Protein AF-A0AAU1DAE3-F1 (afdb_monomer_lite)

Foldseek 3Di:
DPPVVVVVVVVVVVVVVVVVVVVVVVVVDVVVDDPPPPPQDWDDLQVVLVVQLVPDDCVQFCHNFDSVQKAFDPGHGLDAQDKGWIKGWGGDNVVDIDIDIWIWGRHDNVRDIDID

Sequence (116 aa):
MTDQRSFARTVIALSLAVIACCALTFTIMLLAGSPAVQPQRVLDQDALARAVLNNVKSADFAKPPTIDDVSCPASIPVEAGREFECNVDGVGDGNSSGHAWVKVKIKDDQGDLSLG

Radius of gyration: 30.3 Å; chains: 1; bounding box: 67×17×87 Å

Secondary structure (DSSP, 8-state):
--HHHHHHHHHHHHHHHHHHHHHHHHHHHHHT--------PBPPHHHHHHHHHHHS-GGGBSS---GGGEE--TT-B--TT-EEEEEEEEESSSSS-EEEEEEEEE-STT--EEE-

pLDDT: mean 77.31, std 10.45, range [48.06, 89.69]

Structure (mmCIF, N/CA/C/O backbone):
data_AF-A0AAU1DAE3-F1
#
_entry.id   AF-A0AAU1DAE3-F1
#
loop_
_atom_site.group_PDB
_atom_site.id
_atom_site.type_symbol
_atom_site.label_atom_id
_atom_site.label_alt_id
_atom_site.label_comp_id
_atom_site.label_asym_id
_atom_site.label_entity_id
_atom_site.label_seq_id
_atom_site.pdbx_PDB_ins_code
_atom_site.Cartn_x
_atom_site.Cartn_y
_atom_site.Cartn_z
_atom_site.occupancy
_atom_site.B_iso_or_equiv
_atom_site.auth_seq_id
_atom_site.auth_comp_id
_atom_site.auth_asym_id
_atom_site.auth_atom_id
_atom_site.pdbx_PDB_model_num
ATOM 1 N N . MET A 1 1 ? -52.209 -8.074 60.823 1.00 48.06 1 MET A N 1
ATOM 2 C CA . MET A 1 1 ? -52.242 -7.202 59.622 1.00 48.06 1 MET A CA 1
ATOM 3 C C . MET A 1 1 ? -50.958 -6.366 59.428 1.00 48.06 1 MET A C 1
ATOM 5 O O . MET A 1 1 ? -50.962 -5.450 58.618 1.00 48.06 1 MET A O 1
ATOM 9 N N . THR A 1 2 ? -49.836 -6.684 60.094 1.00 52.59 2 THR A N 1
ATOM 10 C CA . THR A 1 2 ? -48.605 -5.851 60.075 1.00 52.59 2 THR A CA 1
ATOM 11 C C . THR A 1 2 ? -47.538 -6.334 59.077 1.00 52.59 2 THR A C 1
ATOM 13 O O . THR A 1 2 ? -46.677 -5.559 58.672 1.00 52.59 2 THR A O 1
ATOM 16 N N . ASP A 1 3 ? -47.631 -7.582 58.615 1.00 55.03 3 ASP A N 1
ATOM 17 C CA . ASP A 1 3 ? -46.598 -8.246 57.803 1.00 55.03 3 ASP A CA 1
ATOM 18 C C . ASP A 1 3 ? -46.565 -7.764 56.334 1.00 55.03 3 ASP A C 1
ATOM 20 O O . ASP A 1 3 ? -45.519 -7.459 55.761 1.00 55.03 3 ASP A O 1
ATOM 24 N N . GLN A 1 4 ? -47.748 -7.532 55.757 1.00 53.38 4 GLN A N 1
ATOM 25 C CA . GLN A 1 4 ? -47.935 -7.160 54.349 1.00 53.38 4 GLN A CA 1
ATOM 26 C C . GLN A 1 4 ? -47.362 -5.771 53.998 1.00 53.38 4 GLN A C 1
ATOM 28 O O . GLN A 1 4 ? -46.914 -5.531 52.877 1.00 53.38 4 GLN A O 1
ATOM 33 N N . ARG A 1 5 ? -47.337 -4.848 54.971 1.00 58.00 5 ARG A N 1
ATOM 34 C CA . ARG A 1 5 ? -46.821 -3.478 54.798 1.00 58.00 5 ARG A CA 1
ATOM 35 C C . ARG A 1 5 ? -45.291 -3.429 54.812 1.00 58.00 5 ARG A C 1
ATOM 37 O O . ARG A 1 5 ? -44.709 -2.540 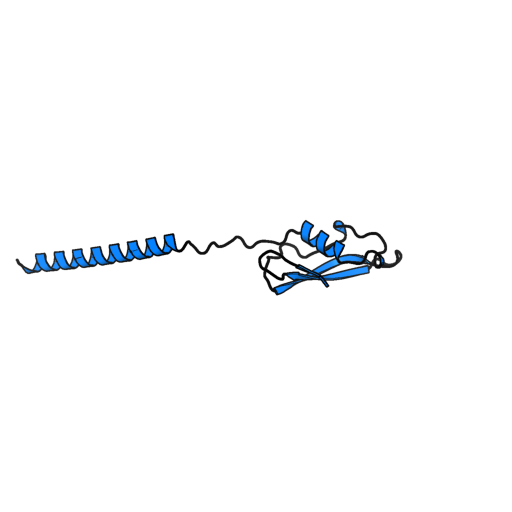54.192 1.00 58.00 5 ARG A O 1
ATOM 44 N N . SER A 1 6 ? -44.662 -4.374 55.512 1.00 59.59 6 SER A N 1
ATOM 45 C CA . SER A 1 6 ? -43.209 -4.545 55.527 1.00 59.59 6 SER A CA 1
ATOM 46 C C . SER A 1 6 ? -42.744 -5.143 54.201 1.00 59.59 6 SER A C 1
ATOM 48 O O . SER A 1 6 ? -41.920 -4.546 53.518 1.00 59.59 6 SER A O 1
ATOM 50 N N . PHE A 1 7 ? -43.391 -6.229 53.759 1.00 62.28 7 PHE A N 1
ATOM 51 C CA . PHE A 1 7 ? -43.068 -6.896 52.497 1.00 62.28 7 PHE A CA 1
ATOM 52 C C . PHE A 1 7 ? -43.205 -5.962 51.285 1.00 62.28 7 PHE A C 1
ATOM 54 O O . PHE A 1 7 ? -42.297 -5.871 50.462 1.00 62.28 7 PHE A O 1
ATOM 61 N N . ALA A 1 8 ? -44.292 -5.183 51.218 1.00 65.50 8 ALA A N 1
ATOM 62 C CA . ALA A 1 8 ? -44.493 -4.204 50.151 1.00 65.50 8 ALA A CA 1
ATOM 63 C C . ALA A 1 8 ? -43.386 -3.134 50.112 1.00 65.50 8 ALA A C 1
ATOM 65 O O . ALA A 1 8 ? -42.928 -2.762 49.035 1.00 65.50 8 ALA A O 1
ATOM 66 N N . ARG A 1 9 ? -42.907 -2.663 51.271 1.00 67.38 9 ARG A N 1
ATOM 67 C CA . ARG A 1 9 ? -41.807 -1.686 51.340 1.00 67.38 9 ARG A CA 1
ATOM 68 C C . ARG A 1 9 ? -40.477 -2.279 50.889 1.00 67.38 9 ARG A C 1
ATOM 70 O O . ARG A 1 9 ? -39.745 -1.607 50.168 1.00 67.38 9 ARG A O 1
ATOM 77 N N . THR A 1 10 ? -40.189 -3.521 51.266 1.00 70.38 10 THR A N 1
ATOM 78 C CA . THR A 1 10 ? -38.962 -4.217 50.858 1.00 70.38 10 THR A CA 1
ATOM 79 C C . THR A 1 10 ? -38.927 -4.440 49.347 1.00 70.38 10 THR A C 1
ATOM 81 O O . THR A 1 10 ? -37.904 -4.191 48.714 1.00 70.38 10 THR A O 1
ATOM 84 N N . VAL A 1 11 ? -40.059 -4.827 48.748 1.00 72.69 11 VAL A N 1
ATOM 85 C CA . VAL A 1 11 ? -40.177 -5.013 47.294 1.00 72.69 11 VAL A CA 1
ATOM 86 C C . VAL A 1 11 ? -40.007 -3.685 46.557 1.00 72.69 11 VAL A C 1
ATOM 88 O O . VAL A 1 11 ? -39.240 -3.621 45.604 1.00 72.69 11 VAL A O 1
ATOM 91 N N . ILE A 1 12 ? -40.642 -2.602 47.018 1.00 75.88 12 ILE A N 1
ATOM 92 C CA . ILE A 1 12 ? -40.488 -1.272 46.401 1.00 75.88 12 ILE A CA 1
ATOM 93 C C . ILE A 1 12 ? -39.026 -0.800 46.458 1.00 75.88 12 ILE A C 1
ATOM 95 O O . ILE A 1 12 ? -38.514 -0.276 45.470 1.00 75.88 12 ILE A O 1
ATOM 99 N N . ALA A 1 13 ? -38.338 -1.016 47.583 1.00 75.25 13 ALA A N 1
ATOM 100 C CA . ALA A 1 13 ? -36.938 -0.632 47.744 1.00 75.25 13 ALA A CA 1
ATOM 101 C C . ALA A 1 13 ? -36.000 -1.418 46.811 1.00 75.25 13 ALA A C 1
ATOM 103 O O . ALA A 1 13 ? -35.130 -0.823 46.174 1.00 75.25 13 ALA A O 1
ATOM 104 N N . LEU A 1 14 ? -36.206 -2.733 46.682 1.00 77.44 14 LEU A N 1
ATOM 105 C CA . LEU A 1 14 ? -35.438 -3.583 45.766 1.00 77.44 14 LEU A CA 1
ATOM 106 C C . LEU A 1 14 ? -35.656 -3.177 44.305 1.00 77.44 14 LEU A C 1
ATOM 108 O O . LEU A 1 14 ? -34.689 -3.031 43.560 1.00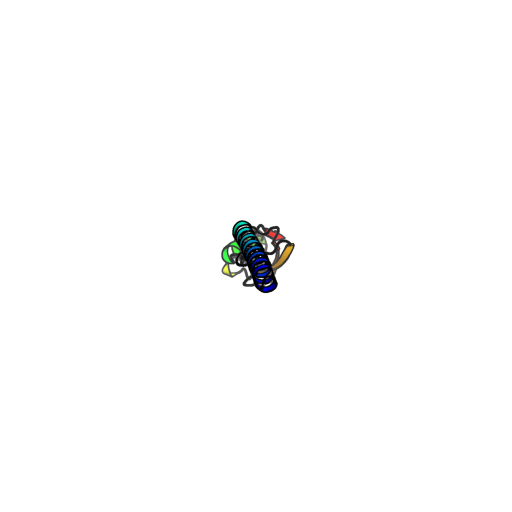 77.44 14 LEU A O 1
ATOM 112 N N . SER A 1 15 ? -36.904 -2.922 43.909 1.00 77.19 15 SER A N 1
ATOM 113 C CA . SER A 1 15 ? -37.238 -2.470 42.554 1.00 77.19 15 SER A CA 1
ATOM 114 C C . SER A 1 15 ? -36.547 -1.152 42.204 1.00 77.19 15 SER A C 1
ATOM 116 O O . SER A 1 15 ? -35.961 -1.026 41.132 1.00 77.19 15 SER A O 1
ATOM 118 N N . LEU A 1 16 ? -36.572 -0.175 43.117 1.00 81.44 16 LEU A N 1
ATOM 119 C CA . LEU A 1 16 ? -35.922 1.122 42.912 1.00 81.44 16 LEU A CA 1
ATOM 120 C C . LEU A 1 16 ? -34.400 0.994 42.801 1.00 81.44 16 LEU A C 1
ATOM 122 O O . LEU A 1 16 ? -33.798 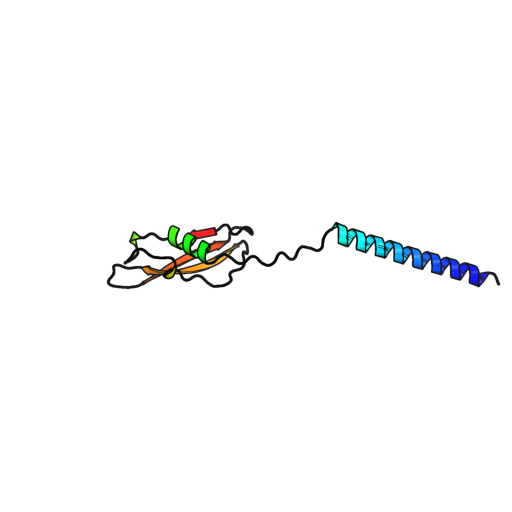1.655 41.956 1.00 81.44 16 LEU A O 1
ATOM 126 N N . ALA A 1 17 ? -33.785 0.125 43.607 1.00 82.88 17 ALA A N 1
ATOM 127 C CA . ALA A 1 17 ? -32.349 -0.130 43.542 1.00 82.88 17 ALA A CA 1
ATOM 128 C C . ALA A 1 17 ? -31.935 -0.732 42.189 1.00 82.88 17 ALA A C 1
ATOM 130 O O . ALA A 1 17 ? -30.952 -0.294 41.594 1.00 82.88 17 ALA A O 1
ATOM 131 N N . VAL A 1 18 ? -32.715 -1.684 41.667 1.00 87.25 18 VAL A N 1
ATOM 132 C CA . VAL A 1 18 ? -32.465 -2.283 40.347 1.00 87.25 18 VAL A CA 1
ATOM 133 C C . VAL A 1 18 ? -32.599 -1.237 39.242 1.00 87.25 18 VAL A C 1
ATOM 135 O O . VAL A 1 18 ? -31.707 -1.124 38.404 1.00 87.25 18 VAL A O 1
ATOM 138 N N . ILE A 1 19 ? -33.660 -0.423 39.267 1.00 87.19 19 ILE A N 1
ATOM 139 C CA . ILE A 1 19 ? -33.879 0.633 38.265 1.00 87.19 19 ILE A CA 1
ATOM 140 C C . ILE A 1 19 ? -32.730 1.650 38.282 1.00 87.19 19 ILE A C 1
ATOM 142 O O . ILE A 1 19 ? -32.227 2.018 37.221 1.00 87.19 19 ILE A O 1
ATOM 146 N N . ALA A 1 20 ? -32.279 2.072 39.468 1.00 88.75 20 ALA A N 1
ATOM 147 C CA . ALA A 1 20 ? -31.162 3.001 39.611 1.00 88.75 20 ALA A CA 1
ATOM 148 C C . ALA A 1 20 ? -29.849 2.412 39.069 1.00 88.75 20 ALA A C 1
ATOM 150 O O . ALA A 1 20 ? -29.139 3.088 38.325 1.00 88.75 20 ALA A O 1
ATOM 151 N N . CYS A 1 21 ? -29.554 1.143 39.373 1.00 85.38 21 CYS A N 1
ATOM 152 C CA . CYS A 1 21 ? -28.399 0.442 38.809 1.00 85.38 21 CYS A CA 1
ATOM 153 C C . CYS A 1 21 ? -28.469 0.358 37.281 1.00 85.38 21 CYS A C 1
ATOM 155 O O . CYS A 1 21 ? -27.491 0.679 36.610 1.00 85.38 21 CYS A O 1
ATOM 157 N N . CYS A 1 22 ? -29.621 -0.012 36.715 1.00 85.06 22 CYS A N 1
ATOM 158 C CA . CYS A 1 22 ? -29.794 -0.056 35.266 1.00 85.06 22 CYS A CA 1
ATOM 159 C C . CYS A 1 22 ? -29.565 1.327 34.639 1.00 85.06 22 CYS A C 1
ATOM 161 O O . CYS A 1 22 ? -28.770 1.452 33.708 1.00 85.06 22 CYS A O 1
ATOM 163 N N . ALA A 1 23 ? -30.175 2.381 35.185 1.00 85.50 23 ALA A N 1
ATOM 164 C CA . ALA A 1 23 ? -29.997 3.748 34.694 1.00 85.50 23 ALA A CA 1
ATOM 165 C C . ALA A 1 23 ? -28.525 4.206 34.736 1.00 85.50 23 ALA A C 1
ATOM 167 O O . ALA A 1 23 ? -28.044 4.830 33.788 1.00 85.50 23 ALA A O 1
ATOM 168 N N . LEU A 1 24 ? -27.785 3.842 35.788 1.00 84.62 24 LEU A N 1
ATOM 169 C CA . LEU A 1 24 ? -26.342 4.084 35.898 1.00 84.62 24 LEU A CA 1
ATOM 170 C C . LEU A 1 24 ? -25.549 3.333 34.823 1.00 84.62 24 LEU A C 1
ATOM 172 O O . LEU A 1 24 ? -24.713 3.925 34.150 1.00 84.62 24 LEU A O 1
ATOM 176 N N . THR A 1 25 ? -25.832 2.049 34.599 1.00 80.81 25 THR A N 1
ATOM 177 C CA . THR A 1 25 ? -25.119 1.279 33.565 1.00 80.81 25 THR A CA 1
ATOM 178 C C . THR A 1 25 ? -25.359 1.832 32.162 1.00 80.81 25 THR A C 1
ATOM 180 O O . THR A 1 25 ? -24.406 1.992 31.406 1.00 80.81 25 THR A O 1
ATOM 183 N N . PHE A 1 26 ? -26.599 2.206 31.831 1.00 78.88 26 PHE A N 1
ATOM 184 C CA . PHE A 1 26 ? -26.922 2.798 30.532 1.00 78.88 26 PHE A CA 1
ATOM 185 C C . PHE A 1 26 ? -26.281 4.172 30.348 1.00 78.88 26 PHE A C 1
ATOM 187 O O . PHE A 1 26 ? -25.765 4.459 29.272 1.00 78.88 26 PHE A O 1
ATOM 194 N N . THR A 1 27 ? -26.267 5.014 31.385 1.00 79.44 27 THR A N 1
ATOM 195 C CA . THR A 1 27 ? -25.601 6.322 31.302 1.00 79.44 27 THR A CA 1
ATOM 196 C C . THR A 1 27 ? -24.091 6.173 31.134 1.00 79.44 27 THR A C 1
ATOM 198 O O . THR A 1 27 ? -23.526 6.852 30.282 1.00 79.44 27 THR A O 1
ATOM 201 N N . ILE A 1 28 ? -23.447 5.241 31.845 1.00 77.94 28 ILE A N 1
ATOM 202 C CA . ILE A 1 28 ? -22.021 4.925 31.654 1.00 77.94 28 ILE A CA 1
ATOM 203 C C . ILE A 1 28 ? -21.763 4.418 30.231 1.00 77.94 28 ILE A C 1
ATOM 205 O O . ILE A 1 28 ? -20.812 4.858 29.595 1.00 77.94 28 ILE A O 1
ATOM 209 N N . MET A 1 29 ? -22.619 3.541 29.704 1.00 72.62 29 MET A N 1
ATOM 210 C CA . MET A 1 29 ? -22.469 2.990 28.353 1.00 72.62 29 MET A CA 1
ATOM 211 C C . MET A 1 29 ? -22.647 4.059 27.261 1.00 72.62 29 MET A C 1
ATOM 213 O O . MET A 1 29 ? -21.938 4.036 26.259 1.00 72.62 29 MET A O 1
ATOM 217 N N . LEU A 1 30 ? -23.554 5.021 27.465 1.00 71.56 30 LEU A N 1
ATOM 218 C CA . LEU A 1 30 ? -23.748 6.160 26.562 1.00 71.56 30 LEU A CA 1
ATOM 219 C C . LEU A 1 30 ? -22.586 7.163 26.636 1.00 71.56 30 LEU A C 1
ATOM 221 O O . LEU A 1 30 ? -22.163 7.673 25.603 1.00 71.56 30 LEU A O 1
ATOM 225 N N . LEU A 1 31 ? -22.051 7.424 27.835 1.00 70.00 31 LEU A N 1
ATOM 226 C CA . LEU A 1 31 ? -20.898 8.311 28.053 1.00 70.00 31 LEU A CA 1
ATOM 227 C C . LEU A 1 31 ? -19.590 7.720 27.521 1.00 70.00 31 LEU A C 1
ATOM 229 O O . LEU A 1 31 ? -18.763 8.453 26.987 1.00 70.00 31 LEU A O 1
ATOM 233 N N . ALA A 1 32 ? -19.403 6.407 27.658 1.00 65.88 32 ALA A N 1
ATOM 234 C CA . ALA A 1 32 ? -18.230 5.703 27.149 1.00 65.88 32 ALA A CA 1
ATOM 235 C C . ALA A 1 32 ? -18.195 5.647 25.612 1.00 65.88 32 ALA A C 1
ATOM 237 O O . ALA A 1 32 ? -17.152 5.333 25.041 1.00 65.88 32 ALA A O 1
ATOM 238 N N . GLY A 1 33 ? -19.314 5.973 24.955 1.00 54.94 33 GLY A N 1
ATOM 239 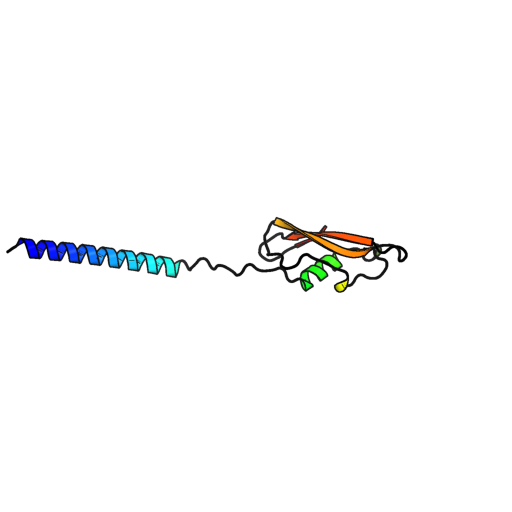C CA . GLY A 1 33 ? -19.496 5.778 23.528 1.00 54.94 33 GLY A CA 1
ATOM 240 C C . GLY A 1 33 ? -19.562 4.289 23.194 1.00 54.94 33 GLY A C 1
ATOM 241 O O . GLY A 1 33 ? -18.840 3.455 23.741 1.00 54.94 33 GLY A O 1
ATOM 242 N N . SER A 1 34 ? -20.430 3.917 22.257 1.00 60.19 34 SER A N 1
ATOM 243 C CA . SER A 1 34 ? -20.250 2.634 21.576 1.00 60.19 34 SER A CA 1
ATOM 244 C C . SER A 1 34 ? -18.829 2.619 21.003 1.00 60.19 34 SER A C 1
ATOM 246 O O . SER A 1 34 ? -18.431 3.657 20.461 1.00 60.19 34 SER A O 1
ATOM 248 N N . PRO A 1 35 ? -18.055 1.516 21.099 1.00 57.16 35 PRO A N 1
ATOM 249 C CA . PRO A 1 35 ? -16.810 1.435 20.354 1.00 57.16 35 PRO A CA 1
ATOM 250 C C . PRO A 1 35 ? -17.201 1.693 18.908 1.00 57.16 35 PRO A C 1
ATOM 252 O O . PRO A 1 35 ? -17.985 0.933 18.334 1.00 57.16 35 PRO A O 1
ATOM 255 N N . ALA A 1 36 ? -16.781 2.840 18.377 1.00 55.44 36 ALA A N 1
ATOM 256 C CA . ALA A 1 36 ? -17.066 3.192 17.009 1.00 55.44 36 ALA A CA 1
ATOM 257 C C . ALA A 1 36 ? -16.456 2.064 16.189 1.00 55.44 36 ALA A C 1
ATOM 259 O O . ALA A 1 36 ? -15.234 1.946 16.101 1.00 55.44 36 ALA A O 1
ATOM 260 N N . VAL A 1 37 ? -17.311 1.191 15.655 1.00 52.06 37 VAL A N 1
ATOM 261 C CA . VAL A 1 37 ? -16.936 0.266 14.598 1.00 52.06 37 VAL A CA 1
ATOM 262 C C . VAL A 1 37 ? -16.656 1.187 13.425 1.00 52.06 37 VAL A C 1
ATOM 264 O O . VAL A 1 37 ? -17.552 1.525 12.655 1.00 52.06 37 VAL A O 1
ATOM 267 N N . GLN A 1 38 ? -15.438 1.733 13.390 1.00 56.69 38 GLN A N 1
ATOM 268 C CA . GLN A 1 38 ? -14.995 2.521 12.262 1.00 56.69 38 GLN A CA 1
ATOM 269 C C . GLN A 1 38 ? -15.118 1.583 11.063 1.00 56.69 38 GLN A C 1
ATOM 271 O O . GLN A 1 38 ? -14.607 0.460 11.135 1.00 56.69 38 GLN A O 1
ATOM 276 N N . PRO A 1 39 ? -15.844 1.978 10.004 1.00 58.62 39 PRO A N 1
ATOM 277 C CA . PRO A 1 39 ? -15.892 1.172 8.800 1.00 58.62 39 PRO A CA 1
ATOM 278 C C . PRO A 1 39 ? -14.447 0.896 8.386 1.00 58.62 39 PRO A C 1
ATOM 280 O O . PRO A 1 39 ? -13.637 1.824 8.321 1.00 58.62 39 PRO A O 1
ATOM 283 N N . GLN A 1 40 ? -14.119 -0.386 8.210 1.00 61.84 40 GLN A N 1
ATOM 284 C CA . GLN A 1 40 ? -12.779 -0.841 7.857 1.00 61.84 40 GLN A CA 1
ATOM 285 C C . GLN A 1 40 ? -12.335 -0.052 6.623 1.00 61.84 40 GLN A C 1
ATOM 287 O O . GLN A 1 40 ? -12.933 -0.180 5.553 1.00 61.84 40 GLN A O 1
ATOM 292 N N . ARG A 1 41 ? -11.359 0.849 6.795 1.00 67.81 41 ARG A N 1
ATOM 293 C CA . ARG A 1 41 ? -10.900 1.693 5.693 1.00 67.81 41 ARG A CA 1
ATOM 294 C C . ARG A 1 41 ? -10.244 0.792 4.662 1.00 67.81 41 ARG A C 1
ATOM 296 O O . ARG A 1 41 ? -9.410 -0.042 5.004 1.00 67.81 41 ARG A O 1
ATOM 303 N N . VAL A 1 42 ? -10.647 0.956 3.413 1.00 77.75 42 VAL A N 1
ATOM 304 C CA . VAL A 1 42 ? -10.056 0.260 2.274 1.00 77.75 42 VAL A CA 1
ATOM 305 C C . VAL A 1 42 ? -9.043 1.198 1.636 1.00 77.75 42 VAL A C 1
ATOM 307 O O . VAL A 1 42 ? -9.293 2.401 1.547 1.00 77.75 42 VAL A O 1
ATOM 310 N N . LEU A 1 43 ? -7.900 0.655 1.222 1.00 78.94 43 LEU A N 1
ATOM 311 C CA . LEU A 1 43 ? -6.871 1.421 0.531 1.00 78.94 43 LEU A CA 1
ATOM 312 C C . LEU A 1 43 ? -7.405 1.940 -0.813 1.00 78.94 43 LEU A C 1
ATOM 314 O O . LEU A 1 43 ? -7.987 1.176 -1.591 1.00 78.94 43 LEU A O 1
ATOM 318 N N . ASP A 1 44 ? -7.195 3.229 -1.079 1.00 82.00 44 ASP A N 1
ATOM 319 C CA . ASP A 1 44 ? -7.547 3.846 -2.356 1.00 82.00 44 ASP A CA 1
ATOM 320 C C . ASP A 1 44 ? -6.651 3.285 -3.470 1.00 82.00 44 ASP A C 1
ATOM 322 O O . ASP A 1 44 ? -5.423 3.371 -3.404 1.00 82.00 44 ASP A O 1
ATOM 326 N N . GLN A 1 45 ? -7.274 2.653 -4.465 1.00 81.25 45 GLN A N 1
ATOM 327 C CA . GLN A 1 45 ? -6.565 1.881 -5.489 1.00 81.25 45 GLN A CA 1
ATOM 328 C C . GLN A 1 45 ? -5.777 2.786 -6.444 1.00 81.25 45 GLN A C 1
ATOM 330 O O . GLN A 1 45 ? -4.659 2.442 -6.820 1.00 81.25 45 GLN A O 1
ATOM 335 N N . ASP A 1 46 ? -6.306 3.969 -6.769 1.00 83.69 46 ASP A N 1
ATOM 336 C CA . ASP A 1 46 ? -5.615 4.952 -7.608 1.00 83.69 46 ASP A CA 1
ATOM 337 C C . ASP A 1 46 ? -4.389 5.537 -6.896 1.00 83.69 46 ASP A C 1
ATOM 339 O O . ASP A 1 46 ? -3.314 5.670 -7.489 1.00 83.69 46 ASP A O 1
ATOM 343 N N . ALA A 1 47 ? -4.518 5.875 -5.610 1.00 84.44 47 ALA A N 1
ATOM 344 C CA . ALA A 1 47 ? -3.405 6.360 -4.802 1.00 84.44 47 ALA A CA 1
ATOM 345 C C . ALA A 1 47 ? -2.318 5.290 -4.631 1.00 84.44 47 ALA A C 1
ATOM 347 O O . ALA A 1 47 ? -1.130 5.601 -4.750 1.00 84.44 47 ALA A O 1
ATOM 348 N N . LEU A 1 48 ? -2.713 4.033 -4.406 1.00 86.12 48 LEU A N 1
ATOM 349 C CA . LEU A 1 48 ? -1.794 2.901 -4.320 1.00 86.12 48 LEU A CA 1
ATOM 350 C C . LEU A 1 48 ? -1.052 2.678 -5.644 1.00 86.12 48 LEU A C 1
ATOM 352 O O . LEU A 1 48 ? 0.176 2.593 -5.638 1.00 86.12 48 LEU A O 1
ATOM 356 N N . ALA A 1 49 ? -1.767 2.639 -6.772 1.00 85.88 49 ALA A N 1
ATOM 357 C CA . ALA A 1 49 ? -1.163 2.455 -8.090 1.00 85.88 49 ALA A CA 1
ATOM 358 C C . ALA A 1 49 ? -0.138 3.557 -8.396 1.00 85.88 49 ALA A C 1
ATOM 360 O O . ALA A 1 49 ? 0.967 3.273 -8.856 1.00 85.88 49 ALA A O 1
ATOM 361 N N . ARG A 1 50 ?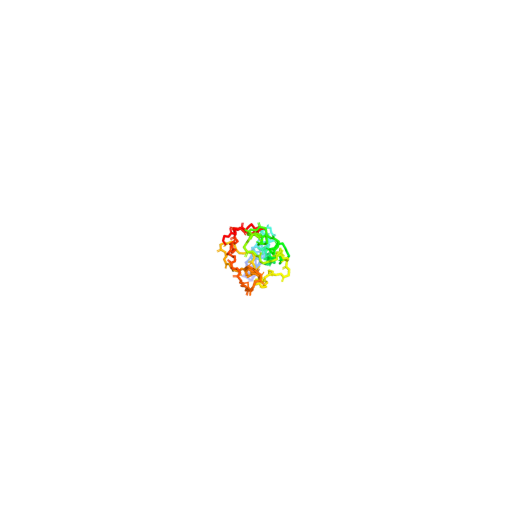 -0.447 4.813 -8.047 1.00 86.19 50 ARG A N 1
ATOM 362 C CA . ARG A 1 50 ? 0.499 5.939 -8.157 1.00 86.19 50 ARG A CA 1
ATOM 363 C C . ARG A 1 50 ? 1.721 5.771 -7.263 1.00 86.19 50 ARG A C 1
ATOM 365 O O . ARG A 1 50 ? 2.831 6.070 -7.695 1.00 86.19 50 ARG A O 1
ATOM 372 N N . ALA A 1 51 ? 1.533 5.328 -6.022 1.00 86.31 51 ALA A N 1
ATOM 373 C CA . ALA A 1 51 ? 2.635 5.118 -5.090 1.00 86.31 51 ALA A CA 1
ATOM 374 C C . ALA A 1 51 ? 3.593 4.030 -5.600 1.00 86.31 51 ALA A C 1
ATOM 376 O O . ALA A 1 51 ? 4.804 4.244 -5.618 1.00 86.31 51 ALA A O 1
ATOM 377 N N . VAL A 1 52 ? 3.046 2.912 -6.089 1.00 87.19 52 VAL A N 1
ATOM 378 C CA . VAL A 1 52 ? 3.804 1.823 -6.722 1.00 87.19 52 VAL A CA 1
ATOM 379 C C . VAL A 1 52 ? 4.545 2.325 -7.964 1.00 87.19 52 VAL A C 1
ATOM 381 O O . VAL A 1 52 ? 5.750 2.109 -8.081 1.00 87.19 52 VAL A O 1
ATOM 384 N N . LEU A 1 53 ? 3.866 3.072 -8.842 1.00 86.75 53 LEU A N 1
ATOM 385 C CA . LEU A 1 53 ? 4.461 3.628 -10.060 1.00 86.75 53 LEU A CA 1
ATOM 386 C C . LEU A 1 53 ? 5.635 4.580 -9.767 1.00 86.75 53 LEU A C 1
ATOM 388 O O . LEU A 1 53 ? 6.627 4.587 -10.486 1.00 86.75 53 LEU A O 1
ATOM 392 N N . ASN A 1 54 ? 5.545 5.357 -8.686 1.00 86.00 54 ASN A N 1
ATOM 393 C CA . ASN A 1 54 ? 6.617 6.256 -8.253 1.00 86.00 54 ASN A CA 1
ATOM 394 C C . ASN A 1 54 ? 7.822 5.520 -7.643 1.00 86.00 54 ASN A C 1
ATOM 396 O O . ASN A 1 54 ? 8.895 6.111 -7.520 1.00 86.00 54 ASN A O 1
ATOM 400 N N . ASN A 1 55 ? 7.650 4.270 -7.208 1.00 85.75 55 ASN A N 1
ATOM 401 C CA . ASN A 1 55 ? 8.721 3.474 -6.613 1.00 85.75 55 ASN A CA 1
ATOM 402 C C . ASN A 1 55 ? 9.498 2.660 -7.656 1.00 85.75 55 ASN A C 1
ATOM 404 O O . ASN A 1 55 ? 10.697 2.432 -7.485 1.00 85.75 55 ASN A O 1
ATOM 408 N N . VAL A 1 56 ? 8.845 2.263 -8.751 1.00 82.69 56 VAL A N 1
ATOM 409 C CA . VAL A 1 56 ? 9.503 1.528 -9.833 1.00 82.69 56 VAL A CA 1
ATOM 410 C C . VAL A 1 56 ? 10.394 2.437 -10.680 1.00 82.69 56 VAL A C 1
ATOM 412 O O . VAL A 1 56 ? 10.071 3.587 -10.976 1.00 82.69 56 VAL A O 1
ATOM 415 N N . LYS A 1 57 ? 11.553 1.920 -11.098 1.00 78.00 57 LYS A N 1
ATOM 416 C CA . LYS A 1 57 ? 12.488 2.661 -11.949 1.00 78.00 57 LYS A CA 1
ATOM 417 C C . LYS A 1 57 ? 12.062 2.546 -13.404 1.00 78.00 57 LYS A C 1
ATOM 419 O O . LYS A 1 57 ? 12.160 1.475 -13.986 1.00 78.00 57 LYS A O 1
ATOM 424 N N . SER A 1 58 ? 11.698 3.661 -14.036 1.00 71.88 58 SER A N 1
ATOM 425 C CA . SER A 1 58 ? 11.279 3.673 -15.448 1.00 71.88 58 SER A CA 1
ATOM 426 C C . SER A 1 58 ? 12.328 3.131 -16.433 1.00 71.88 58 SER A C 1
ATOM 428 O O . SER A 1 58 ? 11.967 2.782 -17.548 1.00 71.88 58 SER A O 1
ATOM 430 N N . ALA A 1 59 ? 13.607 3.051 -16.043 1.00 70.50 59 ALA A N 1
ATOM 431 C CA . ALA A 1 59 ? 14.682 2.501 -16.874 1.00 70.50 59 ALA A CA 1
ATOM 432 C C . ALA A 1 59 ? 14.588 0.979 -17.085 1.00 70.50 59 ALA A C 1
ATOM 434 O O . ALA A 1 59 ? 15.173 0.471 -18.037 1.00 70.50 59 ALA A O 1
ATOM 435 N N . ASP A 1 60 ? 13.857 0.271 -16.221 1.00 76.38 60 ASP A N 1
ATOM 436 C CA . ASP A 1 60 ? 13.676 -1.182 -16.311 1.00 76.38 60 ASP A CA 1
ATOM 437 C C . ASP A 1 60 ? 12.486 -1.565 -17.221 1.00 76.38 60 ASP A C 1
ATOM 439 O O . ASP A 1 60 ? 12.216 -2.748 -17.439 1.00 76.38 60 ASP A O 1
ATOM 443 N N . PHE A 1 61 ? 11.771 -0.574 -17.769 1.00 80.31 61 PHE A N 1
ATOM 444 C CA . PHE A 1 61 ? 10.563 -0.765 -18.569 1.00 80.31 61 PHE A CA 1
ATOM 445 C C . PHE A 1 61 ? 10.787 -0.425 -20.041 1.00 80.31 61 PHE A C 1
ATOM 447 O O . PHE A 1 61 ? 11.440 0.558 -20.391 1.00 80.31 61 PHE A O 1
ATOM 454 N N . ALA A 1 62 ? 10.147 -1.208 -20.906 1.00 80.69 62 ALA A N 1
ATOM 455 C CA . ALA A 1 62 ? 10.187 -1.048 -22.356 1.00 80.69 62 ALA A CA 1
ATOM 456 C C . ALA A 1 62 ? 9.549 0.269 -22.822 1.00 80.69 62 ALA A C 1
ATOM 458 O O . ALA A 1 62 ? 9.952 0.871 -23.818 1.00 80.69 62 ALA A O 1
ATOM 459 N N . LYS A 1 63 ? 8.513 0.693 -22.097 1.00 80.19 63 LYS A N 1
ATOM 460 C CA . LYS A 1 63 ? 7.802 1.960 -22.255 1.00 80.19 63 LYS A CA 1
ATOM 461 C C . LYS A 1 63 ? 7.638 2.599 -20.878 1.00 80.19 63 LYS A C 1
ATOM 463 O O . LYS A 1 63 ? 7.629 1.868 -19.891 1.00 80.19 63 LYS A O 1
ATOM 468 N N . PRO A 1 64 ? 7.449 3.925 -20.787 1.00 80.19 64 PRO A N 1
ATOM 469 C CA . PRO A 1 64 ? 7.065 4.552 -19.529 1.00 80.19 64 PRO A CA 1
ATOM 470 C C . PRO A 1 64 ? 5.805 3.863 -18.977 1.00 80.19 64 PRO A C 1
ATOM 472 O O . PRO A 1 64 ? 4.790 3.853 -19.685 1.00 80.19 64 PRO A O 1
ATOM 475 N N . PRO A 1 65 ? 5.862 3.257 -17.778 1.00 82.88 65 PRO A N 1
ATOM 476 C CA . PRO A 1 65 ? 4.705 2.580 -17.216 1.00 82.88 65 PRO A CA 1
ATOM 477 C C . PRO A 1 65 ? 3.633 3.611 -16.834 1.00 82.88 65 PRO A C 1
ATOM 479 O O . PRO A 1 65 ? 3.948 4.732 -16.419 1.00 82.88 65 PRO A O 1
ATOM 482 N N . THR A 1 66 ? 2.364 3.248 -16.989 1.00 85.50 66 THR A N 1
ATOM 483 C CA . THR A 1 66 ? 1.201 4.051 -16.583 1.00 85.50 66 THR A CA 1
ATOM 484 C C . THR A 1 66 ? 0.438 3.368 -15.450 1.00 85.50 66 THR A C 1
ATOM 486 O O . THR A 1 66 ? 0.719 2.229 -15.094 1.00 85.50 66 THR A O 1
ATOM 489 N N . ILE A 1 67 ? -0.543 4.065 -14.861 1.00 82.62 67 ILE A N 1
ATOM 490 C CA . ILE A 1 67 ? -1.425 3.489 -13.827 1.00 82.62 67 ILE A CA 1
ATOM 491 C C . ILE A 1 67 ? -2.099 2.201 -14.317 1.00 82.62 67 ILE A C 1
ATOM 493 O O . ILE A 1 67 ? -2.223 1.263 -13.540 1.00 82.62 67 ILE A O 1
ATOM 497 N N . ASP A 1 68 ? -2.478 2.138 -15.595 1.00 84.81 68 ASP A N 1
ATOM 498 C CA . ASP A 1 68 ? -3.133 0.963 -16.184 1.00 84.81 68 ASP A CA 1
ATOM 499 C C . ASP A 1 68 ? -2.215 -0.268 -16.258 1.00 84.81 68 ASP A C 1
ATOM 501 O O . ASP A 1 68 ? -2.707 -1.391 -16.332 1.00 84.81 68 ASP A O 1
ATOM 505 N N . ASP A 1 69 ? -0.892 -0.070 -16.220 1.00 84.69 69 ASP A N 1
ATOM 506 C CA . ASP A 1 69 ? 0.082 -1.163 -16.173 1.00 84.69 69 ASP A CA 1
ATOM 507 C C . ASP A 1 69 ? 0.258 -1.711 -14.739 1.00 84.69 69 ASP A C 1
ATOM 509 O O . ASP A 1 69 ? 0.943 -2.715 -14.552 1.00 84.69 69 ASP A O 1
ATOM 513 N N . VAL A 1 70 ? -0.331 -1.071 -13.715 1.00 87.12 70 VAL A N 1
ATOM 514 C CA . VAL A 1 70 ? -0.228 -1.480 -12.306 1.00 87.12 70 VAL A CA 1
ATOM 515 C C . VAL A 1 70 ? -1.472 -2.259 -11.881 1.00 87.12 70 VAL A C 1
ATOM 517 O O . VAL A 1 70 ? -2.575 -1.727 -11.796 1.00 87.12 70 VAL A O 1
ATOM 520 N N . SER A 1 71 ? -1.278 -3.523 -11.519 1.00 88.62 71 SER A N 1
ATOM 521 C CA . SER A 1 71 ? -2.313 -4.398 -10.973 1.00 88.62 71 SER A CA 1
ATOM 522 C C . SER A 1 71 ? -2.040 -4.706 -9.502 1.00 88.62 71 SER A C 1
ATOM 524 O O . SER A 1 71 ? -1.152 -5.492 -9.169 1.00 88.62 71 SER A O 1
ATOM 526 N N . CYS A 1 72 ? -2.834 -4.111 -8.612 1.00 86.50 72 CYS A N 1
ATOM 527 C CA . CYS A 1 72 ? -2.822 -4.396 -7.178 1.00 86.50 72 CYS A CA 1
ATOM 528 C C . CYS A 1 72 ? -4.053 -5.226 -6.763 1.00 86.50 72 CYS A C 1
ATOM 530 O O . CYS A 1 72 ? -5.094 -5.160 -7.424 1.00 86.50 72 CYS A O 1
ATOM 532 N N . PRO A 1 73 ? -3.987 -6.000 -5.662 1.00 83.50 73 PRO A N 1
ATOM 533 C CA . PRO A 1 73 ? -5.146 -6.727 -5.163 1.00 83.50 73 PRO A CA 1
ATOM 534 C C . PRO A 1 73 ? -6.273 -5.760 -4.777 1.00 83.50 73 PRO A C 1
ATOM 536 O O . PRO A 1 73 ? -6.052 -4.749 -4.108 1.00 83.50 73 PRO A O 1
ATOM 539 N N . ALA A 1 74 ? -7.500 -6.088 -5.179 1.00 78.00 74 ALA A N 1
ATOM 540 C CA . ALA A 1 74 ? -8.662 -5.268 -4.870 1.00 78.00 74 ALA A CA 1
ATOM 541 C C . ALA A 1 74 ? -9.030 -5.346 -3.380 1.00 78.00 74 ALA A C 1
ATOM 543 O O . ALA A 1 74 ? -8.866 -6.378 -2.728 1.00 78.00 74 ALA A O 1
ATOM 544 N N . SER A 1 75 ? -9.594 -4.251 -2.865 1.00 73.69 75 SER A N 1
ATOM 545 C CA . SER A 1 75 ? -10.226 -4.201 -1.540 1.00 73.69 75 SER A CA 1
ATOM 546 C C . SER A 1 75 ? -9.306 -4.602 -0.379 1.00 73.69 75 SER A C 1
ATOM 548 O O . SER A 1 75 ? -9.713 -5.343 0.514 1.00 73.69 75 SER A O 1
ATOM 550 N 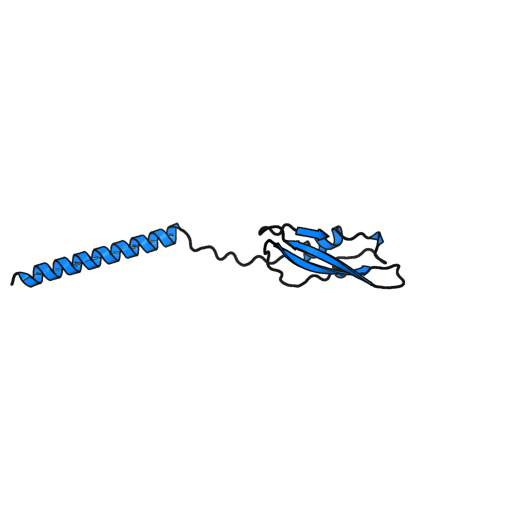N . ILE A 1 76 ? -8.068 -4.100 -0.367 1.00 77.56 76 ILE A N 1
ATOM 551 C CA . ILE A 1 76 ? -7.156 -4.322 0.760 1.00 77.56 76 ILE A CA 1
ATOM 552 C C . ILE A 1 76 ? -7.577 -3.439 1.936 1.00 77.56 76 ILE A C 1
ATOM 554 O O . ILE A 1 76 ? -7.575 -2.211 1.806 1.00 77.56 76 ILE A O 1
ATOM 558 N N . PRO A 1 77 ? -7.941 -4.026 3.085 1.00 78.19 77 PRO A N 1
ATOM 559 C CA . PRO A 1 77 ? -8.197 -3.246 4.278 1.00 78.19 77 PRO A CA 1
ATOM 560 C C . PRO A 1 77 ? -6.893 -2.670 4.835 1.00 78.19 77 PRO A C 1
ATOM 562 O O . PRO A 1 77 ? -5.839 -3.309 4.790 1.00 78.19 77 PRO A O 1
ATOM 565 N N . VAL A 1 78 ? -6.982 -1.457 5.374 1.00 77.81 78 VAL A N 1
ATOM 566 C CA . VAL A 1 78 ? -5.869 -0.743 6.003 1.00 77.81 78 VAL A CA 1
ATOM 567 C C . VAL A 1 78 ? -5.576 -1.387 7.358 1.00 77.81 78 VAL A C 1
ATOM 569 O O . VAL A 1 78 ? -6.139 -1.016 8.385 1.00 77.81 78 VAL A O 1
ATOM 572 N N . GLU A 1 79 ? -4.727 -2.409 7.338 1.00 79.25 79 GLU A N 1
ATOM 573 C CA . GLU A 1 79 ? -4.300 -3.165 8.514 1.00 79.25 79 GLU A CA 1
ATOM 574 C C . GLU A 1 79 ? -2.790 -3.006 8.690 1.00 79.25 79 GLU A C 1
ATOM 576 O O . GLU A 1 79 ? -2.008 -3.461 7.854 1.00 79.25 79 GLU A O 1
ATOM 581 N N . ALA A 1 80 ? -2.373 -2.364 9.783 1.00 81.44 80 ALA A N 1
ATOM 582 C CA . ALA A 1 80 ? -0.961 -2.167 10.086 1.00 81.44 80 ALA A CA 1
ATOM 583 C C . ALA A 1 80 ? -0.213 -3.513 10.137 1.00 81.44 80 ALA A C 1
ATOM 585 O O . ALA A 1 80 ? -0.642 -4.465 10.789 1.00 81.44 80 ALA A O 1
ATOM 586 N N . GLY A 1 81 ? 0.919 -3.587 9.440 1.00 81.44 81 GLY A N 1
ATOM 587 C CA . GLY A 1 81 ? 1.732 -4.792 9.299 1.00 81.44 81 GLY A CA 1
ATOM 588 C C . GLY A 1 81 ? 1.321 -5.717 8.153 1.00 81.44 81 GLY A C 1
ATOM 589 O O . GLY A 1 81 ? 2.053 -6.668 7.881 1.00 81.44 81 GLY A O 1
ATOM 590 N N . ARG A 1 82 ? 0.207 -5.451 7.459 1.00 83.44 82 ARG A N 1
ATOM 591 C CA . ARG A 1 82 ? -0.210 -6.235 6.293 1.00 83.44 82 ARG A CA 1
ATOM 592 C C . ARG A 1 82 ? 0.723 -5.990 5.111 1.00 83.44 82 ARG A C 1
ATOM 594 O O . ARG A 1 82 ? 1.086 -4.852 4.815 1.00 83.44 82 ARG A O 1
ATOM 601 N N . GLU A 1 83 ? 1.069 -7.071 4.424 1.00 89.31 83 GLU A N 1
ATOM 602 C CA . GLU A 1 83 ? 1.925 -7.065 3.240 1.00 89.31 83 GLU A CA 1
ATOM 603 C C . GLU A 1 83 ? 1.163 -7.655 2.053 1.00 89.31 83 GLU A C 1
ATOM 605 O O . GLU A 1 83 ? 0.383 -8.599 2.202 1.00 89.31 83 GLU A O 1
ATOM 610 N N . PHE A 1 84 ? 1.364 -7.073 0.878 1.00 88.38 84 PHE A N 1
ATOM 611 C CA . PHE A 1 84 ? 0.815 -7.547 -0.385 1.00 88.38 84 PHE A CA 1
ATOM 612 C C . PHE A 1 84 ? 1.736 -7.140 -1.534 1.00 88.38 84 PHE A C 1
ATOM 614 O O . PHE A 1 84 ? 2.626 -6.310 -1.365 1.00 88.38 84 PHE A O 1
ATOM 621 N N . GLU A 1 85 ? 1.538 -7.731 -2.704 1.00 89.19 85 GLU A N 1
ATOM 622 C CA . GLU A 1 85 ? 2.363 -7.462 -3.880 1.00 89.19 85 GLU A CA 1
ATOM 623 C C . GLU A 1 85 ? 1.498 -6.862 -4.986 1.00 89.19 85 GLU A C 1
ATOM 625 O O . GLU A 1 85 ? 0.368 -7.303 -5.207 1.00 89.19 85 GLU A O 1
ATOM 630 N N . CYS A 1 86 ? 2.029 -5.845 -5.659 1.00 88.81 86 CYS A N 1
ATOM 631 C CA . CYS A 1 86 ? 1.449 -5.281 -6.870 1.00 88.81 86 CYS A CA 1
ATOM 632 C C . CYS A 1 86 ? 2.298 -5.688 -8.071 1.00 88.81 86 CYS A C 1
ATOM 634 O O . CYS A 1 86 ? 3.526 -5.631 -8.013 1.00 88.81 86 CYS A O 1
ATOM 636 N N . ASN A 1 87 ? 1.637 -6.080 -9.152 1.00 89.69 87 ASN A N 1
ATOM 637 C CA . ASN A 1 87 ? 2.276 -6.363 -10.426 1.00 89.69 87 ASN A CA 1
ATOM 638 C C . ASN A 1 87 ? 2.354 -5.082 -11.268 1.00 89.69 87 ASN A C 1
ATOM 640 O O . ASN A 1 87 ? 1.391 -4.319 -11.305 1.00 89.69 87 ASN A O 1
ATOM 644 N N . VAL A 1 88 ? 3.472 -4.869 -11.956 1.00 88.06 88 VAL A N 1
ATOM 645 C CA . VAL A 1 88 ? 3.652 -3.805 -12.944 1.00 88.06 88 VAL A CA 1
ATOM 646 C C . VAL A 1 88 ? 4.077 -4.424 -14.271 1.00 88.06 88 VAL A C 1
ATOM 648 O O . VAL A 1 88 ? 5.146 -5.031 -14.374 1.00 88.06 88 VAL A O 1
ATOM 651 N N . ASP A 1 89 ? 3.239 -4.261 -15.288 1.00 86.94 89 ASP A N 1
ATOM 652 C CA . ASP A 1 89 ? 3.453 -4.810 -16.623 1.00 86.94 89 ASP A CA 1
ATOM 653 C C . ASP A 1 89 ? 4.396 -3.933 -17.465 1.00 86.94 89 ASP A C 1
ATOM 655 O O . ASP A 1 89 ? 4.479 -2.715 -17.306 1.00 86.94 89 ASP A O 1
ATOM 659 N N . GLY A 1 90 ? 5.113 -4.558 -18.405 1.00 81.06 90 GLY A N 1
ATOM 660 C CA . GLY A 1 90 ? 5.945 -3.846 -19.382 1.00 81.06 90 GLY A CA 1
ATOM 661 C C . GLY A 1 90 ? 7.424 -3.719 -19.012 1.00 81.06 90 GLY A C 1
ATOM 662 O O . GLY A 1 90 ? 8.139 -2.928 -19.633 1.00 81.06 90 GLY A O 1
ATOM 663 N N . VAL A 1 91 ? 7.898 -4.501 -18.039 1.00 80.56 91 VAL A N 1
ATOM 664 C CA . VAL A 1 91 ? 9.330 -4.628 -17.720 1.00 80.56 91 VAL A CA 1
ATOM 665 C C . VAL A 1 91 ? 10.053 -5.299 -18.880 1.00 80.56 91 VAL A C 1
ATOM 667 O O . VAL A 1 91 ? 9.598 -6.333 -19.359 1.00 80.56 91 VAL A O 1
ATOM 670 N N . GLY A 1 92 ? 11.187 -4.762 -19.319 1.00 75.38 92 GLY A N 1
ATOM 671 C CA . GLY A 1 92 ? 11.987 -5.364 -20.386 1.00 75.38 92 GLY A CA 1
ATOM 672 C C . GLY A 1 92 ? 12.509 -4.362 -21.407 1.00 75.38 92 GLY A C 1
ATOM 673 O O . GLY A 1 92 ? 12.331 -3.157 -21.288 1.00 75.38 92 GLY A O 1
ATOM 674 N N . ASP A 1 93 ? 13.168 -4.873 -22.438 1.00 67.81 93 ASP A N 1
ATOM 675 C CA . ASP A 1 93 ? 13.923 -4.108 -23.437 1.00 67.81 93 ASP A CA 1
ATOM 676 C C . ASP A 1 93 ? 13.117 -3.776 -24.708 1.00 67.81 93 ASP A C 1
ATOM 678 O O . ASP A 1 93 ? 13.678 -3.475 -25.760 1.00 67.81 93 ASP A O 1
ATOM 682 N N . GLY A 1 94 ? 11.785 -3.849 -24.635 1.00 63.81 94 GLY A N 1
ATOM 683 C CA . GLY A 1 94 ? 10.886 -3.632 -25.775 1.00 63.81 94 GLY A CA 1
ATOM 684 C C . GLY A 1 94 ? 10.704 -4.846 -26.680 1.00 63.81 94 GLY A C 1
ATOM 685 O O . GLY A 1 94 ? 9.761 -4.863 -27.468 1.00 63.81 94 GLY A O 1
ATOM 686 N N . ASN A 1 95 ? 11.534 -5.880 -26.523 1.00 63.06 95 ASN A N 1
ATOM 687 C CA . ASN A 1 95 ? 11.432 -7.131 -27.273 1.00 63.06 95 ASN A CA 1
ATOM 688 C C . ASN A 1 95 ? 10.817 -8.271 -26.442 1.00 63.06 95 ASN A C 1
ATOM 690 O O . ASN A 1 95 ? 10.286 -9.226 -27.005 1.00 63.06 95 ASN A O 1
ATOM 694 N N . SER A 1 96 ? 10.856 -8.149 -25.111 1.00 60.09 96 SER A N 1
ATOM 695 C CA . SER A 1 96 ? 10.182 -9.039 -24.161 1.00 60.09 96 SER A CA 1
ATOM 696 C C . SER A 1 96 ? 9.353 -8.210 -23.180 1.00 60.09 96 SER A C 1
ATOM 698 O O . SER A 1 96 ? 9.891 -7.336 -22.506 1.00 60.09 96 SER A O 1
ATOM 700 N N . SER A 1 97 ? 8.048 -8.471 -23.098 1.00 65.62 97 SER A N 1
ATOM 701 C CA . SER A 1 97 ? 7.163 -7.896 -22.079 1.00 65.62 97 SER A CA 1
ATOM 702 C C . SER A 1 97 ? 7.150 -8.799 -20.847 1.00 65.62 97 SER A C 1
ATOM 704 O O . SER A 1 97 ? 6.525 -9.859 -20.856 1.00 65.62 97 SER A O 1
ATOM 706 N N . GLY A 1 98 ? 7.883 -8.395 -19.817 1.00 78.38 98 GLY A N 1
ATOM 707 C CA . GLY A 1 98 ? 7.901 -8.999 -18.493 1.00 78.38 98 GLY A CA 1
ATOM 708 C C . GLY A 1 98 ? 7.104 -8.195 -17.466 1.00 78.38 98 GLY A C 1
ATOM 709 O O . GLY A 1 98 ? 6.431 -7.209 -17.781 1.00 78.38 98 GLY A O 1
ATOM 710 N N . HIS A 1 99 ? 7.217 -8.639 -16.219 1.00 84.62 99 HIS A N 1
ATOM 711 C CA . HIS A 1 99 ? 6.429 -8.183 -15.079 1.00 84.62 99 HIS A CA 1
ATOM 712 C C . HIS A 1 99 ? 7.362 -7.859 -13.903 1.00 84.62 99 HIS A C 1
ATOM 714 O O . HIS A 1 99 ? 8.293 -8.626 -13.640 1.00 84.62 99 HIS A O 1
ATOM 720 N N . ALA A 1 100 ? 7.120 -6.756 -13.192 1.00 85.12 100 ALA A N 1
ATOM 721 C CA . ALA A 1 100 ? 7.782 -6.430 -11.927 1.00 85.12 100 ALA A CA 1
ATOM 722 C C . ALA A 1 100 ? 6.803 -6.608 -10.771 1.00 85.12 100 ALA A C 1
ATOM 724 O O . ALA A 1 100 ? 5.685 -6.107 -10.814 1.00 85.12 100 ALA A O 1
ATOM 725 N N . TRP A 1 101 ? 7.258 -7.262 -9.708 1.00 85.75 101 TRP A N 1
ATOM 726 C CA . TRP A 1 101 ? 6.503 -7.383 -8.467 1.00 85.75 101 TRP A CA 1
ATOM 727 C C . TRP A 1 101 ? 7.048 -6.386 -7.451 1.00 85.75 101 TRP A C 1
ATOM 729 O O . TRP A 1 101 ? 8.230 -6.435 -7.115 1.00 85.75 101 TRP A O 1
ATOM 739 N N . VAL A 1 102 ? 6.189 -5.486 -6.978 1.00 87.44 102 VAL A N 1
ATOM 740 C CA . VAL A 1 102 ? 6.513 -4.492 -5.949 1.00 87.44 102 VAL A CA 1
ATOM 741 C C . VAL A 1 102 ? 5.854 -4.909 -4.651 1.00 87.44 102 VAL A C 1
ATOM 743 O O . VAL A 1 102 ? 4.631 -5.082 -4.598 1.00 87.44 102 VAL A O 1
ATOM 746 N N . LYS A 1 103 ? 6.649 -5.052 -3.592 1.00 89.69 103 LYS A N 1
ATOM 747 C CA . LYS A 1 103 ? 6.126 -5.415 -2.280 1.00 89.69 103 LYS A CA 1
ATOM 748 C C . LYS A 1 103 ? 5.658 -4.164 -1.556 1.00 89.69 103 LYS A C 1
ATOM 750 O O . LYS A 1 103 ? 6.424 -3.226 -1.345 1.00 89.69 103 LYS A O 1
ATOM 755 N N . VAL A 1 104 ? 4.399 -4.172 -1.138 1.00 88.69 104 VAL A N 1
ATOM 756 C CA . VAL A 1 104 ? 3.764 -3.084 -0.402 1.00 88.69 104 VAL A CA 1
ATOM 757 C C . VAL A 1 104 ? 3.468 -3.540 1.019 1.00 88.69 104 VAL A C 1
ATOM 759 O O . VAL A 1 104 ? 2.841 -4.576 1.240 1.00 88.69 104 VAL A O 1
ATOM 762 N N . LYS A 1 105 ? 3.895 -2.745 1.998 1.00 89.50 105 LYS A N 1
ATOM 763 C CA . LYS A 1 105 ? 3.604 -2.948 3.417 1.00 89.50 105 LYS A CA 1
ATOM 764 C C . LYS A 1 105 ? 2.833 -1.766 3.974 1.00 89.50 105 LYS A C 1
ATOM 766 O O . LYS A 1 105 ? 3.303 -0.636 3.876 1.00 89.50 105 LYS A O 1
ATOM 771 N N . ILE A 1 106 ? 1.703 -2.035 4.614 1.00 86.62 106 ILE A N 1
ATOM 772 C CA . ILE A 1 106 ? 0.939 -1.032 5.356 1.00 86.62 106 ILE A CA 1
ATOM 773 C C . ILE A 1 106 ? 1.618 -0.844 6.714 1.00 86.62 106 ILE A C 1
ATOM 775 O O . ILE A 1 106 ? 1.751 -1.797 7.484 1.00 86.62 106 ILE A O 1
ATOM 779 N N . LYS A 1 107 ? 2.111 0.359 7.005 1.00 84.88 107 LYS A N 1
ATOM 780 C CA . LYS A 1 107 ? 2.844 0.657 8.244 1.00 84.88 107 LYS A CA 1
ATOM 781 C C . LYS A 1 107 ? 1.918 1.001 9.403 1.00 84.88 107 LYS A C 1
ATOM 783 O O . LYS A 1 107 ? 2.211 0.608 10.529 1.00 84.88 107 LYS A O 1
ATOM 788 N N . ASP A 1 108 ? 0.822 1.698 9.132 1.00 79.56 108 ASP A N 1
ATOM 789 C CA . ASP A 1 108 ? -0.107 2.181 10.150 1.00 79.56 108 ASP A CA 1
ATOM 790 C C . ASP A 1 108 ? -1.579 2.085 9.711 1.00 79.56 108 ASP A C 1
ATOM 792 O O . ASP A 1 108 ? -1.906 1.704 8.587 1.00 79.56 108 ASP A O 1
ATOM 796 N N . ASP A 1 109 ? -2.482 2.403 10.635 1.00 74.88 109 ASP A N 1
ATOM 797 C CA . ASP A 1 109 ? -3.931 2.461 10.429 1.00 74.88 109 ASP A CA 1
ATOM 798 C C . ASP A 1 109 ? -4.390 3.722 9.668 1.00 74.88 109 ASP A C 1
ATOM 800 O O . ASP A 1 109 ? -5.577 3.874 9.361 1.00 74.88 109 ASP A O 1
ATOM 804 N N . GLN A 1 110 ? -3.455 4.618 9.337 1.00 72.88 110 GLN A N 1
ATOM 805 C CA . GLN A 1 110 ? -3.688 5.816 8.530 1.00 72.88 110 GLN A CA 1
ATOM 806 C C . GLN A 1 110 ? -3.449 5.564 7.035 1.00 72.88 110 GLN A C 1
ATOM 808 O O . GLN A 1 110 ? -3.871 6.378 6.211 1.00 72.88 110 GLN A O 1
ATOM 813 N N . GLY A 1 111 ? -2.847 4.425 6.683 1.00 71.44 111 GLY A N 1
ATOM 814 C CA . GLY A 1 111 ? -2.549 4.040 5.309 1.00 71.44 111 GLY A CA 1
ATOM 815 C C . GLY A 1 111 ? -1.156 4.455 4.840 1.00 71.44 111 GLY A C 1
ATOM 816 O O . GLY A 1 111 ? -0.954 4.531 3.630 1.00 71.44 111 GLY A O 1
ATOM 817 N N . ASP A 1 112 ? -0.204 4.716 5.746 1.00 82.31 112 ASP A N 1
ATOM 818 C CA . ASP A 1 112 ? 1.201 4.901 5.368 1.00 82.31 112 ASP A CA 1
ATOM 819 C C . ASP A 1 112 ? 1.774 3.602 4.787 1.00 82.31 112 ASP A C 1
ATOM 821 O O . ASP A 1 112 ? 1.527 2.501 5.292 1.00 82.31 112 ASP A O 1
ATOM 825 N N . LEU A 1 113 ? 2.553 3.728 3.712 1.00 85.50 113 LEU A N 1
ATOM 826 C CA . LEU A 1 113 ? 3.042 2.597 2.926 1.00 85.50 113 LEU A CA 1
ATOM 827 C C . LEU A 1 113 ? 4.573 2.512 2.953 1.00 85.50 113 LEU A C 1
ATOM 829 O O . LEU A 1 113 ? 5.306 3.503 3.009 1.00 85.50 113 LEU A O 1
ATOM 833 N N . SER A 1 114 ? 5.080 1.285 2.899 1.00 85.25 114 SER A N 1
ATOM 834 C CA . SER A 1 114 ? 6.466 0.966 2.560 1.00 85.25 114 SER A CA 1
ATOM 835 C C . SER A 1 114 ? 6.479 0.195 1.253 1.00 85.25 114 SER A C 1
ATOM 837 O O . SER A 1 114 ? 5.741 -0.777 1.124 1.00 85.25 114 SER A O 1
ATOM 839 N N . LEU A 1 115 ? 7.328 0.608 0.319 1.00 86.44 115 LEU A N 1
ATOM 840 C CA . LEU A 1 115 ? 7.472 -0.003 -1.001 1.00 86.44 115 LEU A CA 1
ATOM 841 C C . LEU A 1 115 ? 8.915 -0.491 -1.152 1.00 86.44 115 LEU A C 1
ATOM 843 O O . LEU A 1 115 ? 9.836 0.241 -0.768 1.00 86.44 115 LEU A O 1
ATOM 847 N N . GLY A 1 116 ? 9.105 -1.708 -1.661 1.00 74.69 116 GLY A N 1
ATOM 848 C CA . GLY A 1 116 ? 10.423 -2.311 -1.863 1.00 74.69 116 GLY A CA 1
ATOM 849 C C . GLY A 1 116 ? 10.431 -3.458 -2.854 1.00 74.69 116 GLY A C 1
ATOM 850 O O . GLY A 1 116 ? 9.340 -3.852 -3.333 1.00 74.69 116 GLY A O 1
#